Protein AF-A0A522D5P3-F1 (afdb_monomer)

Sequence (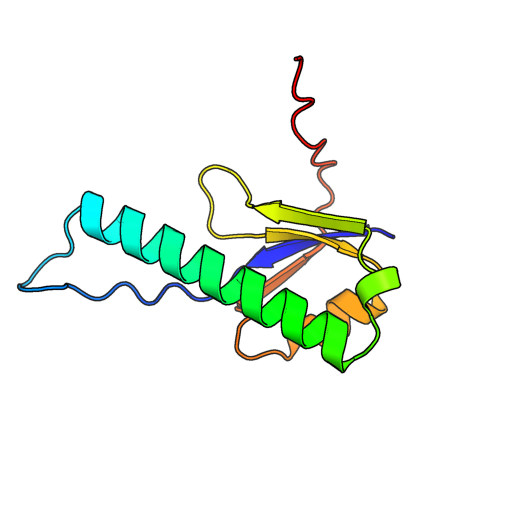100 aa):
MKQFKLTYPVNLKPSSGWCTTPLEIMQQMDDARKLATRELREFLAREGLEGQVKAIVPVPHQIGLMLVCTDEVAEKLKGQSFVSSIEEDKARYLPPKFRL

pLDDT: mean 81.41, std 12.99, range [39.47, 93.25]

Structure (mmCIF, N/CA/C/O backbone):
data_AF-A0A522D5P3-F1
#
_entry.id   AF-A0A522D5P3-F1
#
loop_
_atom_site.group_PDB
_atom_site.id
_atom_site.type_symbol
_atom_site.label_atom_id
_atom_site.label_alt_id
_atom_site.label_comp_id
_atom_site.label_asym_id
_atom_site.label_entity_id
_atom_site.label_seq_id
_atom_site.pdbx_PDB_ins_code
_atom_site.Cartn_x
_atom_site.Cartn_y
_atom_site.Cartn_z
_atom_site.occupancy
_atom_site.B_iso_or_equiv
_atom_site.auth_seq_id
_atom_site.auth_comp_id
_atom_site.auth_asym_id
_atom_site.auth_atom_id
_atom_site.pdbx_PDB_model_num
ATOM 1 N N . MET A 1 1 ? -12.963 7.005 11.769 1.00 79.69 1 MET A N 1
ATOM 2 C CA . MET A 1 1 ? -12.068 6.463 10.725 1.00 79.69 1 MET A CA 1
ATOM 3 C C . MET A 1 1 ? -11.995 7.468 9.602 1.00 79.69 1 MET A C 1
ATOM 5 O O . MET A 1 1 ? -13.038 7.984 9.206 1.00 79.69 1 MET A O 1
ATOM 9 N N . LYS A 1 2 ? -10.782 7.761 9.148 1.00 85.69 2 LYS A N 1
ATOM 10 C CA . LYS A 1 2 ? -10.507 8.716 8.078 1.00 85.69 2 LYS A CA 1
ATOM 11 C C . LYS A 1 2 ? -9.901 7.994 6.885 1.00 85.69 2 LYS A C 1
ATOM 13 O O . LYS A 1 2 ? -9.557 6.815 6.970 1.00 85.69 2 LYS A O 1
ATOM 18 N N . GLN A 1 3 ? -9.831 8.707 5.774 1.00 88.12 3 GLN A N 1
ATOM 19 C CA . GLN A 1 3 ? -9.237 8.217 4.550 1.00 88.12 3 GLN A CA 1
ATOM 20 C C . GLN A 1 3 ? -7.812 8.752 4.428 1.00 88.12 3 GLN A C 1
ATOM 22 O O . GLN A 1 3 ? -7.574 9.947 4.578 1.00 88.12 3 GLN A O 1
ATOM 27 N N . PHE A 1 4 ? -6.872 7.855 4.161 1.00 88.31 4 PHE A N 1
ATOM 28 C CA . PHE A 1 4 ? -5.466 8.171 3.985 1.00 88.31 4 PHE A CA 1
ATOM 29 C C . PHE A 1 4 ? -4.985 7.626 2.651 1.00 88.31 4 PHE A C 1
ATOM 31 O O . PHE A 1 4 ? -5.357 6.524 2.247 1.00 88.31 4 PHE A O 1
ATOM 38 N N . LYS A 1 5 ? -4.131 8.387 1.981 1.00 90.38 5 LYS A N 1
ATOM 39 C CA . LYS A 1 5 ? -3.381 7.935 0.820 1.00 90.38 5 LYS A CA 1
ATOM 40 C C . LYS A 1 5 ? -1.976 7.573 1.274 1.00 90.38 5 LYS A C 1
ATOM 42 O O . LYS A 1 5 ? -1.231 8.436 1.724 1.00 90.38 5 LYS A O 1
ATOM 47 N N . LEU A 1 6 ? -1.629 6.301 1.139 1.00 90.38 6 LEU A N 1
ATOM 48 C CA . LEU A 1 6 ? -0.301 5.763 1.404 1.00 90.38 6 LEU A CA 1
ATOM 49 C C . LEU A 1 6 ? 0.443 5.609 0.081 1.00 90.38 6 LEU A C 1
ATOM 51 O O . LEU A 1 6 ? -0.049 4.931 -0.815 1.00 90.38 6 LEU A O 1
ATOM 55 N N . THR A 1 7 ? 1.625 6.199 -0.055 1.00 91.12 7 THR A N 1
ATOM 56 C CA . THR A 1 7 ? 2.533 5.938 -1.180 1.00 91.12 7 THR A CA 1
ATOM 57 C C . THR A 1 7 ? 3.650 4.989 -0.756 1.00 91.12 7 THR A C 1
ATOM 59 O O . THR A 1 7 ? 4.012 4.917 0.419 1.00 91.12 7 THR A O 1
ATOM 62 N N . TYR A 1 8 ? 4.173 4.226 -1.711 1.00 89.06 8 TYR A N 1
ATOM 63 C CA . TYR A 1 8 ? 5.195 3.205 -1.491 1.00 89.06 8 TYR A CA 1
ATOM 64 C C . TYR A 1 8 ? 6.338 3.385 -2.496 1.00 89.06 8 TYR A C 1
ATOM 66 O O . TYR A 1 8 ? 6.111 3.915 -3.592 1.00 89.06 8 TYR A O 1
ATOM 74 N N . PRO A 1 9 ? 7.562 2.952 -2.153 1.00 85.38 9 PRO A N 1
ATOM 75 C CA . PRO A 1 9 ? 8.707 3.129 -3.029 1.00 85.38 9 PRO A CA 1
ATOM 76 C C . PRO A 1 9 ? 8.580 2.234 -4.265 1.00 85.38 9 PRO A C 1
ATOM 78 O O . PRO A 1 9 ? 8.272 1.046 -4.166 1.00 85.38 9 PRO A O 1
ATOM 81 N N . VAL A 1 10 ? 8.862 2.796 -5.442 1.00 83.88 10 VAL A N 1
ATOM 82 C CA . VAL A 1 10 ? 8.966 2.044 -6.698 1.00 83.88 10 VAL A CA 1
ATOM 83 C C . VAL A 1 10 ? 10.404 2.142 -7.185 1.00 83.88 10 VAL A C 1
ATOM 85 O O . VAL A 1 10 ? 10.848 3.186 -7.657 1.00 83.88 10 VAL A O 1
ATOM 88 N N . ASN A 1 11 ? 11.143 1.043 -7.060 1.00 79.31 11 ASN A N 1
ATOM 89 C CA . ASN A 1 11 ? 12.517 0.955 -7.543 1.00 79.31 11 ASN A CA 1
ATOM 90 C C . ASN A 1 11 ? 12.518 0.544 -9.014 1.00 79.31 11 ASN A C 1
ATOM 92 O O . ASN A 1 11 ? 12.669 -0.637 -9.325 1.00 79.31 11 ASN A O 1
ATOM 96 N N . LEU A 1 12 ? 12.354 1.525 -9.904 1.00 76.44 12 LEU A N 1
ATOM 97 C CA . LEU A 1 12 ? 12.458 1.303 -11.342 1.00 76.44 12 LEU A CA 1
ATOM 98 C C . LEU A 1 12 ? 13.902 0.934 -11.705 1.00 76.44 12 LEU A C 1
ATOM 100 O O . LEU A 1 12 ? 14.804 1.767 -11.620 1.00 76.44 12 LEU A O 1
ATOM 104 N N . LYS A 1 13 ? 14.125 -0.318 -12.102 1.00 75.12 13 LYS A N 1
ATOM 105 C CA . LYS A 1 13 ? 15.422 -0.823 -12.563 1.00 75.12 13 LYS A CA 1
ATOM 106 C C . LYS A 1 13 ? 15.300 -1.319 -14.003 1.00 75.12 13 LYS A C 1
ATOM 108 O O . LYS A 1 13 ? 14.359 -2.046 -14.304 1.00 75.12 13 LYS A O 1
ATOM 113 N N . PRO A 1 14 ? 16.230 -0.981 -14.903 1.00 68.69 14 PRO A N 1
ATOM 114 C CA . PRO A 1 14 ? 16.228 -1.568 -16.236 1.00 68.69 14 PRO A CA 1
ATOM 115 C C . PRO A 1 14 ? 16.546 -3.069 -16.149 1.00 68.69 14 PRO A C 1
ATOM 117 O O . PRO A 1 14 ? 17.492 -3.466 -15.469 1.00 68.69 14 PRO A O 1
ATOM 120 N N . SER A 1 15 ? 15.762 -3.903 -16.835 1.00 63.06 15 SER A N 1
ATOM 121 C CA . SER A 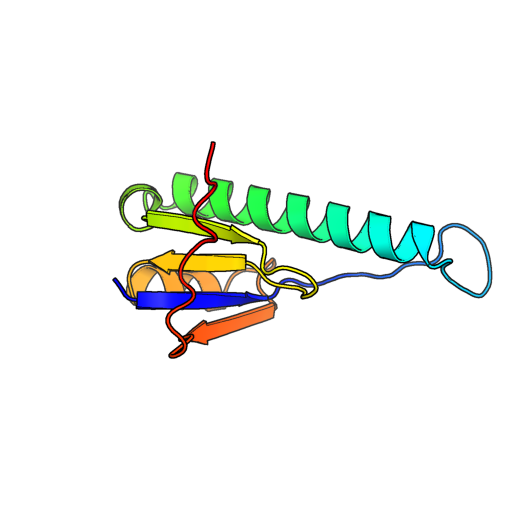1 15 ? 15.950 -5.364 -16.879 1.00 63.06 15 SER A CA 1
ATOM 122 C C . SER A 1 15 ? 17.174 -5.756 -17.709 1.00 63.06 15 SER A C 1
ATOM 124 O O . SER A 1 15 ? 17.873 -6.709 -17.374 1.00 63.06 15 SER A O 1
ATOM 126 N N . SER A 1 16 ? 17.451 -5.006 -18.781 1.00 61.62 16 SER A N 1
ATOM 127 C CA . SER A 1 16 ? 18.643 -5.150 -19.622 1.00 61.62 16 SER A CA 1
ATOM 128 C C . SER A 1 16 ? 18.809 -3.922 -20.533 1.00 61.62 16 SER A C 1
ATOM 130 O O . SER A 1 16 ? 18.022 -3.742 -21.459 1.00 61.62 16 SER A O 1
ATOM 132 N N . GLY A 1 17 ? 19.826 -3.082 -20.299 1.00 60.47 17 GLY A N 1
ATOM 133 C CA . GLY A 1 17 ? 20.158 -1.921 -21.150 1.00 60.47 17 GLY A CA 1
ATOM 134 C C . GLY A 1 17 ? 19.953 -0.539 -20.506 1.00 60.47 17 GLY A C 1
ATOM 135 O O . GLY A 1 17 ? 19.662 -0.428 -19.320 1.00 60.47 17 GLY A O 1
ATOM 136 N N . TRP A 1 18 ? 20.159 0.522 -21.302 1.00 61.94 18 TRP A N 1
ATOM 137 C CA . TRP A 1 18 ? 20.185 1.938 -20.873 1.00 61.94 18 TRP A CA 1
ATOM 138 C C . TRP A 1 18 ? 18.809 2.522 -20.489 1.00 61.94 18 TRP A C 1
ATOM 140 O O . TRP A 1 18 ? 18.767 3.550 -19.817 1.00 61.94 18 TRP A O 1
ATOM 150 N N . CYS A 1 19 ? 17.695 1.889 -20.885 1.00 59.00 19 CYS A N 1
ATOM 151 C CA . CYS A 1 19 ? 16.341 2.417 -20.677 1.00 59.00 19 CYS A CA 1
ATOM 152 C C . CYS A 1 19 ? 15.346 1.300 -20.319 1.00 59.00 19 CYS A C 1
ATOM 154 O O . CYS A 1 19 ? 15.321 0.268 -20.984 1.00 59.00 19 CYS A O 1
ATOM 156 N N . THR A 1 20 ? 14.488 1.533 -19.322 1.00 67.75 20 THR A N 1
ATOM 157 C CA . THR A 1 20 ? 13.342 0.673 -18.980 1.00 67.75 20 THR A CA 1
ATOM 158 C C .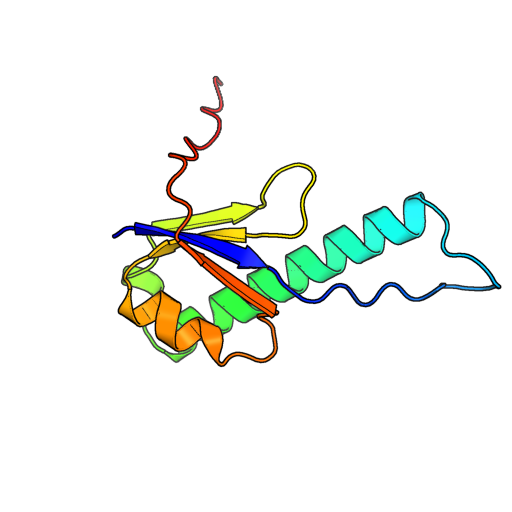 THR A 1 20 ? 12.216 0.906 -19.989 1.00 67.75 20 THR A C 1
ATOM 160 O O . THR A 1 20 ? 11.785 2.044 -20.189 1.00 67.75 20 THR A O 1
ATOM 163 N N . THR A 1 21 ? 11.729 -0.142 -20.647 1.00 80.56 21 THR A N 1
ATOM 164 C CA . THR A 1 21 ? 10.597 -0.027 -21.576 1.00 80.56 21 THR A CA 1
ATOM 165 C C . THR A 1 21 ? 9.298 0.291 -20.822 1.00 80.56 21 THR A C 1
ATOM 167 O O . THR A 1 21 ? 9.164 -0.051 -19.645 1.00 80.56 21 THR A O 1
ATOM 170 N N . PRO A 1 22 ? 8.287 0.897 -21.475 1.00 82.56 22 PRO A N 1
ATOM 171 C CA . PRO A 1 22 ? 7.000 1.168 -20.832 1.00 82.56 22 PRO A CA 1
ATOM 172 C C . PRO A 1 22 ? 6.333 -0.077 -20.228 1.00 82.56 22 PRO A C 1
ATOM 174 O O . PRO A 1 22 ? 5.768 0.003 -19.142 1.00 82.56 22 PRO A O 1
ATOM 177 N N . LEU A 1 23 ? 6.442 -1.235 -20.892 1.00 82.94 23 LEU A N 1
ATOM 178 C CA . LEU A 1 23 ? 5.930 -2.516 -20.388 1.00 82.94 23 LEU A CA 1
ATOM 179 C C . LEU A 1 23 ? 6.633 -2.945 -19.093 1.00 82.94 23 LEU A C 1
ATOM 181 O O . LEU A 1 23 ? 5.970 -3.322 -18.130 1.00 82.94 23 LEU A O 1
ATOM 185 N N . GLU A 1 24 ? 7.958 -2.829 -19.039 1.00 83.38 24 GLU A N 1
ATOM 186 C CA . GLU A 1 24 ? 8.739 -3.149 -17.839 1.00 83.38 24 GLU A CA 1
ATOM 187 C C . GLU A 1 24 ? 8.442 -2.178 -16.692 1.00 83.38 24 GLU A C 1
ATOM 189 O O . GLU A 1 24 ? 8.323 -2.605 -15.546 1.00 83.38 24 GLU A O 1
ATOM 194 N N . ILE A 1 25 ? 8.247 -0.887 -16.989 1.00 83.81 25 ILE A N 1
ATOM 195 C CA . ILE A 1 25 ? 7.817 0.108 -15.997 1.00 83.81 25 ILE A CA 1
ATOM 196 C C . ILE A 1 25 ? 6.447 -0.276 -15.429 1.00 83.81 25 ILE A C 1
ATOM 198 O O . ILE A 1 25 ? 6.273 -0.288 -14.212 1.00 83.81 25 ILE A O 1
ATOM 202 N N . MET A 1 26 ? 5.481 -0.622 -16.286 1.00 83.69 26 MET A N 1
ATOM 203 C CA . MET A 1 26 ? 4.147 -1.052 -15.852 1.00 83.69 26 MET A CA 1
ATOM 204 C C . MET A 1 26 ? 4.206 -2.309 -14.979 1.00 83.69 26 MET A C 1
ATOM 206 O O . MET A 1 26 ? 3.480 -2.397 -13.989 1.00 83.69 26 MET A O 1
ATOM 210 N N . GLN A 1 27 ? 5.081 -3.258 -15.311 1.00 85.56 27 GLN A N 1
ATOM 211 C CA . GLN A 1 27 ? 5.243 -4.480 -14.532 1.00 85.56 27 GLN A CA 1
ATOM 212 C C . GLN A 1 27 ? 5.883 -4.209 -13.165 1.00 85.56 27 GLN A C 1
ATOM 214 O O . GLN A 1 27 ? 5.350 -4.636 -12.146 1.00 85.56 27 GLN A O 1
ATOM 219 N N . GLN A 1 28 ? 6.946 -3.408 -13.112 1.00 86.19 28 GLN A N 1
ATOM 220 C CA . GLN A 1 28 ? 7.607 -3.046 -11.852 1.00 86.19 28 GLN A CA 1
ATOM 221 C C . GLN A 1 28 ? 6.714 -2.195 -10.941 1.00 86.19 28 GLN A C 1
ATOM 223 O O . GLN A 1 28 ? 6.742 -2.346 -9.720 1.00 86.19 28 GLN A O 1
ATOM 228 N N . MET A 1 29 ? 5.881 -1.333 -11.526 1.00 86.31 29 MET A N 1
ATOM 229 C CA . MET A 1 29 ? 4.821 -0.609 -10.821 1.00 86.31 29 MET A CA 1
ATOM 230 C C . MET A 1 29 ? 3.807 -1.565 -10.173 1.00 86.31 29 MET A C 1
ATOM 232 O O . MET A 1 29 ? 3.409 -1.358 -9.023 1.00 86.31 29 MET A O 1
ATOM 236 N N . ASP A 1 30 ? 3.378 -2.603 -10.899 1.00 86.69 30 ASP A N 1
ATOM 237 C CA . ASP A 1 30 ? 2.444 -3.612 -10.392 1.00 86.69 30 ASP A CA 1
ATOM 238 C C . ASP A 1 30 ? 3.073 -4.487 -9.296 1.00 86.69 30 ASP A C 1
ATOM 240 O O . ASP A 1 30 ? 2.439 -4.752 -8.271 1.00 86.69 30 ASP A O 1
ATOM 244 N N . ASP A 1 31 ? 4.335 -4.874 -9.466 1.00 88.69 31 ASP A N 1
ATOM 245 C CA . ASP A 1 31 ? 5.082 -5.662 -8.487 1.00 88.69 31 ASP A CA 1
ATOM 246 C C . ASP A 1 31 ? 5.303 -4.879 -7.188 1.00 88.69 31 ASP A C 1
ATOM 248 O O . ASP A 1 31 ? 5.023 -5.392 -6.101 1.00 88.69 31 ASP A O 1
ATOM 252 N N . ALA A 1 32 ? 5.704 -3.607 -7.282 1.00 89.00 32 ALA A N 1
ATOM 253 C CA . ALA A 1 32 ? 5.845 -2.725 -6.124 1.00 89.00 32 ALA A CA 1
ATOM 254 C C . ALA A 1 32 ? 4.513 -2.553 -5.375 1.00 89.00 32 ALA A C 1
ATOM 256 O O . ALA A 1 32 ? 4.470 -2.618 -4.147 1.00 89.00 32 ALA A O 1
ATOM 257 N N . ARG A 1 33 ? 3.400 -2.418 -6.109 1.00 89.88 33 ARG A N 1
ATOM 258 C CA . ARG A 1 33 ? 2.053 -2.348 -5.525 1.00 89.88 33 ARG A CA 1
ATOM 259 C C . ARG A 1 33 ? 1.697 -3.610 -4.745 1.00 89.88 33 ARG A C 1
ATOM 261 O O . ARG A 1 33 ? 1.175 -3.522 -3.631 1.00 89.88 33 ARG A O 1
ATOM 268 N N . LYS A 1 34 ? 1.930 -4.784 -5.339 1.00 89.88 34 LYS A N 1
ATOM 269 C CA . LYS A 1 34 ? 1.649 -6.084 -4.713 1.00 89.88 34 LYS A CA 1
ATOM 270 C C . LYS A 1 34 ? 2.494 -6.279 -3.460 1.00 89.88 34 LYS A C 1
ATOM 272 O O . LYS A 1 34 ? 1.951 -6.685 -2.435 1.00 89.88 34 LYS A O 1
ATOM 277 N N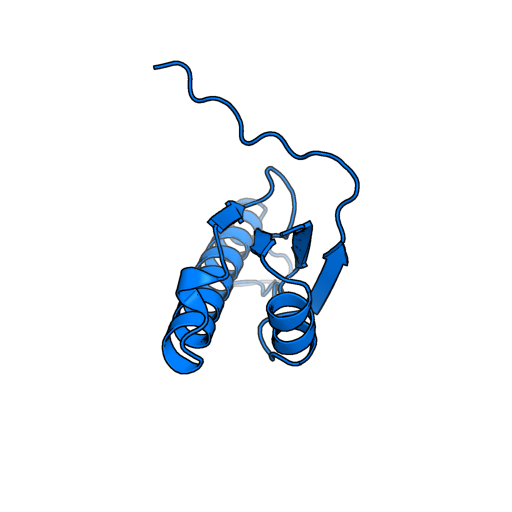 . LEU A 1 35 ? 3.781 -5.940 -3.535 1.00 91.25 35 LEU A N 1
ATOM 278 C CA . LEU A 1 35 ? 4.707 -6.003 -2.410 1.00 91.25 35 LEU A CA 1
ATOM 279 C C . LEU A 1 35 ? 4.237 -5.114 -1.254 1.00 91.25 35 LEU A C 1
ATOM 281 O O . LEU A 1 35 ? 4.013 -5.624 -0.160 1.00 91.25 35 LEU A O 1
ATOM 285 N N . ALA A 1 36 ? 3.974 -3.832 -1.520 1.00 90.19 36 ALA A N 1
ATOM 286 C CA . ALA A 1 36 ? 3.505 -2.892 -0.504 1.00 90.19 36 ALA A CA 1
ATOM 287 C C . ALA A 1 36 ? 2.166 -3.324 0.116 1.00 90.19 36 ALA A C 1
ATOM 289 O O . ALA A 1 36 ? 1.970 -3.226 1.324 1.00 90.19 36 ALA A O 1
ATOM 290 N N . THR A 1 37 ? 1.241 -3.852 -0.694 1.00 90.88 37 THR A N 1
ATOM 291 C CA . THR A 1 37 ? -0.048 -4.362 -0.194 1.00 90.88 37 THR A CA 1
ATOM 292 C C . THR A 1 37 ? 0.141 -5.580 0.710 1.00 90.88 37 THR A C 1
ATOM 294 O O . THR A 1 37 ? -0.562 -5.712 1.714 1.00 90.88 37 THR A O 1
ATOM 297 N N . ARG A 1 38 ? 1.071 -6.479 0.366 1.00 92.94 38 ARG A N 1
ATOM 298 C CA . ARG A 1 38 ? 1.396 -7.655 1.180 1.00 92.94 38 ARG A CA 1
ATOM 299 C C . ARG A 1 38 ? 2.017 -7.242 2.512 1.00 92.94 38 ARG A C 1
ATOM 301 O O . ARG A 1 38 ? 1.496 -7.635 3.548 1.00 92.94 38 ARG A O 1
ATOM 308 N N . GLU A 1 39 ? 3.059 -6.415 2.483 1.00 92.25 39 GLU A N 1
ATOM 309 C CA . GLU A 1 39 ? 3.759 -5.954 3.691 1.00 92.25 39 GLU A CA 1
ATOM 310 C C . GLU A 1 39 ? 2.838 -5.154 4.614 1.00 92.25 39 GLU A C 1
ATOM 312 O O . GLU A 1 39 ? 2.861 -5.340 5.828 1.00 92.25 39 GLU A O 1
ATOM 317 N N . LEU A 1 40 ? 1.943 -4.341 4.045 1.00 91.31 40 LEU A N 1
ATOM 318 C CA . LEU A 1 40 ? 0.902 -3.663 4.807 1.00 91.31 40 LEU A CA 1
ATOM 319 C C . LEU A 1 40 ? -0.014 -4.655 5.537 1.00 91.31 40 LEU A C 1
ATOM 321 O O . LEU A 1 40 ? -0.297 -4.466 6.716 1.00 91.31 40 LEU A O 1
ATOM 325 N N . ARG A 1 41 ? -0.492 -5.707 4.863 1.00 90.75 41 ARG A N 1
ATOM 326 C CA . ARG A 1 41 ? -1.357 -6.715 5.498 1.00 90.75 41 ARG A CA 1
ATOM 327 C C . ARG A 1 41 ? -0.621 -7.490 6.584 1.00 90.75 41 ARG A C 1
ATOM 329 O O . ARG A 1 41 ? -1.167 -7.663 7.666 1.00 90.75 41 ARG A O 1
ATOM 336 N N . GLU A 1 42 ? 0.612 -7.905 6.317 1.00 93.25 42 GLU A N 1
ATOM 337 C CA . GLU A 1 42 ? 1.459 -8.593 7.297 1.00 93.25 42 GLU A CA 1
ATOM 338 C C . GLU A 1 42 ? 1.720 -7.714 8.526 1.00 93.25 42 GLU A C 1
ATOM 340 O O . GLU A 1 42 ? 1.619 -8.188 9.657 1.00 93.25 42 GLU A O 1
ATOM 345 N N . PHE A 1 43 ? 1.983 -6.421 8.322 1.00 92.19 43 PHE A N 1
ATOM 346 C CA . PHE A 1 43 ? 2.130 -5.448 9.399 1.00 92.19 43 PHE A CA 1
ATOM 347 C C . PHE A 1 43 ? 0.857 -5.334 10.244 1.00 92.19 43 PHE A C 1
ATOM 349 O O . PHE A 1 43 ? 0.921 -5.420 11.470 1.00 92.19 43 PHE A O 1
ATOM 356 N N . LEU A 1 44 ? -0.301 -5.169 9.598 1.00 91.12 44 LEU A N 1
ATOM 357 C CA . LEU A 1 44 ? -1.584 -5.044 10.289 1.00 91.12 44 LEU A CA 1
ATOM 358 C C . LEU A 1 44 ? -1.926 -6.305 11.087 1.00 91.12 44 LEU A C 1
ATOM 360 O O . LEU A 1 44 ? -2.384 -6.184 12.220 1.00 91.12 44 LEU A O 1
ATOM 364 N N . ALA A 1 45 ? -1.666 -7.490 10.531 1.00 90.56 45 ALA A N 1
ATOM 365 C CA . ALA A 1 45 ? -1.857 -8.761 11.222 1.00 90.56 45 ALA A CA 1
ATOM 366 C C . ALA A 1 45 ? -0.920 -8.895 12.431 1.00 90.56 45 ALA A C 1
ATOM 368 O O . ALA A 1 45 ? -1.366 -9.221 13.529 1.00 90.56 45 ALA A O 1
ATOM 369 N N . ARG A 1 46 ? 0.371 -8.575 12.261 1.00 92.44 46 ARG A N 1
ATOM 370 C CA . ARG A 1 46 ? 1.379 -8.648 13.331 1.00 92.44 46 ARG A CA 1
ATOM 371 C C . ARG A 1 46 ? 1.062 -7.724 14.506 1.00 92.44 46 ARG A C 1
ATOM 373 O O . ARG A 1 46 ? 1.274 -8.105 15.651 1.00 92.44 46 ARG A O 1
ATOM 380 N N . GLU A 1 47 ? 0.558 -6.527 14.225 1.00 89.31 47 GLU A N 1
ATOM 381 C CA . GLU A 1 47 ? 0.190 -5.537 15.243 1.00 89.31 47 GLU A CA 1
ATOM 382 C C . GLU A 1 47 ? -1.239 -5.721 15.787 1.00 89.31 47 GLU A C 1
ATOM 384 O O . GLU A 1 47 ? -1.658 -4.970 16.667 1.00 89.31 47 GLU A O 1
ATOM 389 N N . GLY A 1 48 ? -2.018 -6.672 15.256 1.00 89.38 48 GLY A N 1
ATOM 390 C CA . GLY A 1 48 ? -3.425 -6.863 15.629 1.00 89.38 48 GLY A CA 1
ATOM 391 C C . GLY A 1 48 ? -4.341 -5.696 15.226 1.00 89.38 48 GLY A C 1
ATOM 392 O O . GLY A 1 48 ? -5.363 -5.450 15.864 1.00 89.38 48 GLY A O 1
ATOM 393 N N . LEU A 1 49 ? -3.981 -4.952 14.177 1.00 88.75 49 LEU A N 1
ATOM 394 C CA . LEU A 1 49 ? -4.670 -3.739 13.713 1.00 88.75 49 LEU A CA 1
ATOM 395 C C . LEU A 1 49 ? -5.654 -3.994 12.565 1.00 88.75 49 LEU A C 1
ATOM 397 O O . LEU A 1 49 ? -6.266 -3.051 12.065 1.00 88.75 49 LEU A O 1
ATOM 401 N N . GLU A 1 50 ? -5.835 -5.244 12.138 1.00 85.00 50 GLU A N 1
ATOM 402 C CA . GLU A 1 50 ? -6.705 -5.599 11.006 1.00 85.00 50 GLU A CA 1
ATOM 403 C C . GLU A 1 50 ? -8.139 -5.078 11.183 1.00 85.00 50 GLU A C 1
ATOM 405 O O . GLU A 1 50 ? -8.710 -4.507 10.257 1.00 85.00 50 GLU A O 1
ATOM 410 N N . GLY A 1 51 ? -8.694 -5.165 12.398 1.00 83.81 51 GLY A N 1
ATOM 411 C CA . GLY A 1 51 ? -10.032 -4.645 12.712 1.00 83.81 51 GLY A CA 1
ATOM 412 C C . GLY A 1 51 ? -10.152 -3.115 12.661 1.00 83.81 51 GLY A C 1
ATOM 413 O O . GLY A 1 51 ? -11.260 -2.579 12.643 1.00 83.81 51 GLY A O 1
ATOM 414 N N . GLN A 1 52 ? -9.026 -2.398 12.619 1.00 85.00 52 GLN A N 1
ATOM 415 C CA . GLN A 1 52 ? -8.977 -0.938 12.533 1.00 85.00 52 GLN A CA 1
ATOM 416 C C . GLN A 1 52 ? -8.841 -0.425 11.093 1.00 85.00 52 GLN A C 1
ATOM 418 O O . GLN A 1 52 ? -8.871 0.789 10.872 1.00 85.00 52 GLN A O 1
ATOM 423 N N . VAL A 1 53 ? -8.720 -1.324 10.110 1.00 86.50 53 VAL A N 1
ATOM 424 C CA . VAL A 1 53 ? -8.626 -0.990 8.686 1.00 86.50 53 VAL A CA 1
ATOM 425 C C . VAL A 1 53 ? -9.854 -1.516 7.956 1.00 86.50 53 VAL A C 1
ATOM 427 O O . VAL A 1 53 ? -10.074 -2.714 7.832 1.00 86.50 53 VAL A O 1
ATOM 430 N N . LYS A 1 54 ? -10.668 -0.600 7.432 1.00 85.81 54 LYS A N 1
ATOM 431 C CA . LYS A 1 54 ? -11.923 -0.935 6.749 1.00 85.81 54 LYS A CA 1
ATOM 432 C C . LYS A 1 54 ? -11.727 -1.265 5.270 1.00 85.81 54 LYS A C 1
ATOM 434 O O . LYS A 1 54 ? -12.500 -2.033 4.704 1.00 85.81 54 LYS A O 1
ATOM 439 N N . ALA A 1 55 ? -10.748 -0.639 4.622 1.00 85.19 55 ALA A N 1
ATOM 440 C CA . ALA A 1 55 ? -10.497 -0.820 3.198 1.00 85.19 55 ALA A CA 1
ATOM 441 C C . ALA A 1 55 ? -9.036 -0.531 2.848 1.00 85.19 55 ALA A C 1
ATOM 443 O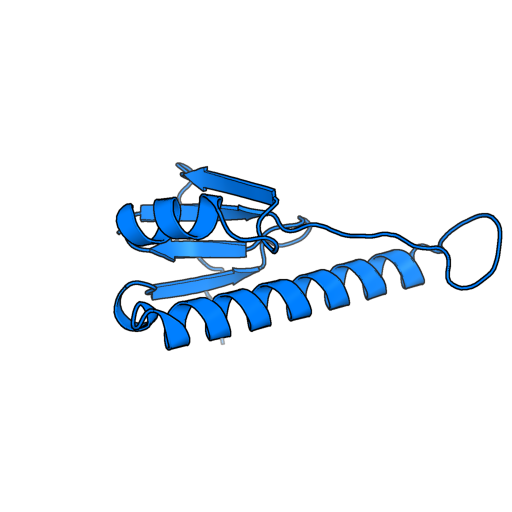 O . ALA A 1 55 ? -8.439 0.390 3.404 1.00 85.19 55 ALA A O 1
ATOM 444 N N . ILE A 1 56 ? -8.517 -1.302 1.891 1.00 88.69 56 ILE A N 1
ATOM 445 C CA . ILE A 1 56 ? -7.219 -1.113 1.238 1.00 88.69 56 ILE A CA 1
ATOM 446 C C . ILE A 1 56 ? -7.480 -1.205 -0.265 1.00 88.69 56 ILE A C 1
ATOM 448 O O . ILE A 1 56 ? -7.819 -2.279 -0.762 1.00 88.69 56 ILE A O 1
ATOM 452 N N . VAL A 1 57 ? -7.387 -0.085 -0.981 1.00 88.25 57 VAL A N 1
ATOM 453 C CA . VAL A 1 57 ? -7.736 -0.005 -2.408 1.00 88.25 57 VAL A CA 1
ATOM 454 C C . VAL A 1 57 ? -6.611 0.689 -3.170 1.00 88.25 57 VAL A 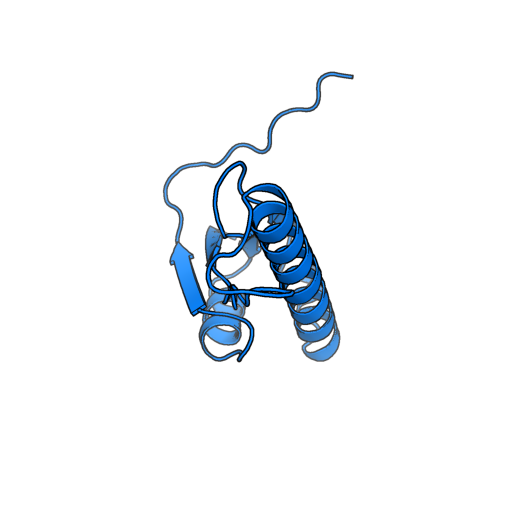C 1
ATOM 456 O O . VAL A 1 57 ? 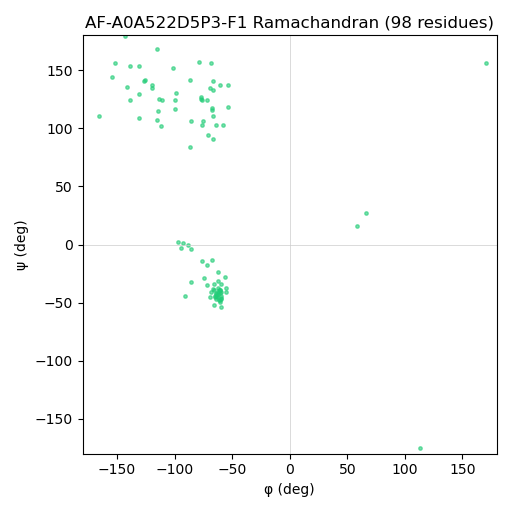-6.200 1.769 -2.762 1.00 88.25 57 VAL A O 1
ATOM 459 N N . PRO A 1 58 ? -6.099 0.131 -4.275 1.00 86.06 58 PRO A N 1
ATOM 460 C CA . PRO A 1 58 ? -5.105 0.828 -5.081 1.00 86.06 58 PRO A CA 1
ATOM 461 C C . PRO A 1 58 ? -5.700 2.069 -5.756 1.00 86.06 58 PRO A C 1
ATOM 463 O O . PRO A 1 58 ? -6.828 2.032 -6.249 1.00 86.06 58 PRO A O 1
ATOM 466 N N . VAL A 1 59 ? -4.933 3.159 -5.808 1.00 83.56 59 VAL A N 1
ATOM 467 C CA . VAL A 1 59 ? -5.332 4.375 -6.527 1.00 83.56 59 VAL A CA 1
ATOM 468 C C . VAL A 1 59 ? -5.128 4.148 -8.032 1.00 83.56 59 VAL A C 1
ATOM 470 O O . VAL A 1 59 ? -4.019 3.813 -8.451 1.00 83.56 59 VAL A O 1
ATOM 473 N N . PRO A 1 60 ? -6.153 4.332 -8.880 1.00 76.44 60 PRO A N 1
ATOM 474 C CA . PRO A 1 60 ? -6.000 4.212 -10.325 1.00 76.44 60 PRO A CA 1
ATOM 475 C C . PRO A 1 60 ? -4.984 5.222 -10.861 1.00 76.44 60 PRO A C 1
ATOM 477 O O . PRO A 1 60 ? -5.009 6.391 -10.482 1.00 76.44 60 PRO A O 1
ATOM 480 N N . HIS A 1 61 ? -4.121 4.776 -11.776 1.00 73.81 61 HIS A N 1
ATOM 481 C CA . HIS A 1 61 ? -3.133 5.612 -12.477 1.00 73.81 61 HIS A CA 1
ATOM 482 C C . HIS A 1 61 ? -2.127 6.349 -11.575 1.00 73.81 61 HIS A C 1
ATOM 484 O O . HIS A 1 61 ? -1.468 7.279 -12.033 1.00 73.81 61 HIS A O 1
ATOM 490 N N . GLN A 1 62 ? -1.992 5.957 -10.306 1.00 78.50 62 GLN A N 1
ATOM 491 C CA . GLN A 1 62 ? -1.069 6.587 -9.366 1.00 78.50 62 GLN A CA 1
ATOM 492 C C . GLN A 1 62 ? -0.368 5.541 -8.503 1.00 78.50 62 GLN A C 1
ATOM 494 O O . GLN A 1 62 ? -0.899 4.465 -8.235 1.00 78.50 62 GLN A O 1
ATOM 499 N N . ILE A 1 63 ? 0.826 5.889 -8.030 1.00 82.25 63 ILE A N 1
ATOM 500 C CA . ILE A 1 63 ? 1.516 5.132 -6.987 1.00 82.25 63 ILE A CA 1
ATOM 501 C C . ILE A 1 63 ? 0.831 5.474 -5.664 1.00 82.25 63 ILE A C 1
ATOM 503 O O . ILE A 1 63 ? 1.017 6.563 -5.118 1.00 82.25 63 ILE A O 1
ATOM 507 N N . GLY A 1 64 ? -0.005 4.564 -5.174 1.00 87.38 64 GLY A N 1
ATOM 508 C CA . GLY A 1 64 ? -0.606 4.705 -3.858 1.00 87.38 64 GLY A CA 1
ATOM 509 C C . GLY A 1 64 ? -1.701 3.693 -3.544 1.00 87.38 64 GLY A C 1
ATOM 510 O O . GLY A 1 64 ? -2.357 3.142 -4.429 1.00 87.38 64 GLY A O 1
ATOM 511 N N . LEU A 1 65 ? -1.900 3.471 -2.251 1.00 88.88 65 LEU A N 1
ATOM 512 C CA . LEU A 1 65 ? -2.989 2.710 -1.663 1.00 88.88 65 LEU A CA 1
ATOM 513 C C . LEU A 1 65 ? -3.861 3.672 -0.854 1.00 88.88 65 LEU A C 1
ATOM 515 O O . LEU A 1 65 ? -3.381 4.368 0.037 1.00 88.88 65 LEU A O 1
ATOM 519 N N . MET A 1 66 ? -5.154 3.691 -1.149 1.00 89.75 66 MET A N 1
ATOM 520 C CA . MET A 1 66 ? -6.161 4.297 -0.291 1.00 89.75 66 MET A CA 1
ATOM 521 C C . MET A 1 66 ? -6.456 3.370 0.875 1.00 89.75 66 MET A C 1
ATOM 523 O O . MET A 1 66 ? -6.815 2.205 0.688 1.00 89.75 66 MET A O 1
ATOM 527 N N . LEU A 1 67 ? -6.361 3.925 2.073 1.00 90.12 67 LEU A N 1
ATOM 528 C CA . LEU A 1 67 ? -6.633 3.262 3.332 1.00 90.12 67 LEU A CA 1
ATOM 529 C C . LEU A 1 67 ? -7.767 3.980 4.041 1.00 90.12 67 LEU A C 1
ATOM 531 O O . LEU A 1 67 ? -7.802 5.207 4.091 1.00 90.12 67 LEU A O 1
ATOM 535 N N . VAL A 1 68 ? -8.691 3.218 4.614 1.00 89.06 68 VAL A N 1
ATOM 536 C CA . VAL A 1 68 ? -9.672 3.760 5.559 1.00 89.06 68 VAL A CA 1
ATOM 537 C C . VAL A 1 68 ? -9.361 3.179 6.926 1.00 89.06 68 VAL A C 1
ATOM 539 O O . VAL A 1 68 ? -9.673 2.016 7.178 1.00 89.06 68 VAL A O 1
ATOM 542 N N . CYS A 1 69 ? -8.724 3.969 7.788 1.00 89.00 69 CYS A N 1
ATOM 543 C CA . CYS A 1 69 ? -8.232 3.520 9.090 1.00 89.00 69 CYS A CA 1
ATOM 544 C C . CYS A 1 69 ? -8.375 4.598 10.182 1.00 89.00 69 CYS A C 1
ATOM 546 O O . CYS A 1 69 ? -8.952 5.673 9.967 1.00 89.00 69 CYS A O 1
ATOM 548 N N . THR A 1 70 ? -7.956 4.271 11.402 1.00 89.50 70 THR A N 1
ATOM 549 C CA . THR A 1 70 ? -7.836 5.217 12.522 1.00 89.50 70 THR A CA 1
ATOM 550 C C . THR A 1 70 ? -6.558 6.052 12.387 1.00 89.50 70 THR A C 1
ATOM 552 O O . THR A 1 70 ? -5.607 5.633 11.728 1.00 89.50 70 THR A O 1
ATOM 555 N N . ASP A 1 71 ? -6.522 7.229 13.021 1.00 88.69 71 ASP A N 1
ATOM 556 C CA . ASP A 1 71 ? -5.314 8.069 13.046 1.00 88.69 71 ASP A CA 1
ATOM 557 C C . ASP A 1 71 ? -4.126 7.322 13.694 1.00 88.69 71 ASP A C 1
ATOM 559 O O . ASP A 1 71 ? -2.995 7.447 13.239 1.00 88.69 71 ASP A O 1
ATOM 563 N N . GLU A 1 72 ? -4.387 6.463 14.688 1.00 88.50 72 GLU A N 1
ATOM 564 C CA . GLU A 1 72 ? -3.370 5.621 15.337 1.00 88.50 72 GLU A CA 1
ATOM 565 C C . GLU A 1 72 ? -2.677 4.669 14.348 1.00 88.50 72 GLU A C 1
ATOM 567 O O . GLU A 1 72 ? -1.449 4.575 14.321 1.00 88.50 72 GLU A O 1
ATOM 572 N N . VAL A 1 73 ? -3.450 3.994 13.490 1.00 89.19 73 VAL A N 1
ATOM 573 C CA . VAL A 1 73 ? -2.893 3.126 12.443 1.00 89.19 73 VAL A CA 1
ATOM 574 C C . VAL A 1 73 ? -2.079 3.948 11.447 1.00 89.19 73 VAL A C 1
ATOM 576 O O . VAL A 1 73 ? -0.998 3.520 11.047 1.00 89.19 73 VAL A O 1
ATOM 579 N N . ALA A 1 74 ? -2.566 5.128 11.056 1.00 88.38 74 ALA A N 1
ATOM 580 C CA . ALA A 1 74 ? -1.857 5.997 10.122 1.00 88.38 74 ALA A CA 1
ATOM 581 C C . ALA A 1 74 ? -0.496 6.457 10.675 1.00 88.38 74 ALA A C 1
ATOM 583 O O . ALA A 1 74 ? 0.501 6.406 9.955 1.00 88.38 74 ALA A O 1
ATOM 584 N N . GLU A 1 75 ? -0.425 6.832 11.955 1.00 89.75 75 GLU A N 1
ATOM 585 C CA . GLU A 1 75 ? 0.837 7.186 12.618 1.00 89.75 75 GLU A CA 1
ATOM 586 C C . GLU A 1 75 ? 1.803 5.998 12.695 1.00 89.75 75 GLU A C 1
ATOM 588 O O . GLU A 1 75 ? 2.981 6.136 12.369 1.00 89.75 75 GLU A O 1
ATOM 593 N N . LYS A 1 76 ? 1.312 4.797 13.027 1.00 89.38 76 LYS A N 1
ATOM 594 C CA . LYS A 1 76 ? 2.143 3.581 13.041 1.00 89.38 76 LYS A CA 1
ATOM 595 C C . LYS A 1 76 ? 2.709 3.219 11.660 1.00 89.38 76 LYS A C 1
ATOM 597 O O . LYS A 1 76 ? 3.809 2.666 11.567 1.00 89.38 76 LYS A O 1
ATOM 602 N N . LEU A 1 77 ? 1.975 3.536 10.592 1.00 88.31 77 LEU A N 1
ATOM 603 C CA . LEU A 1 77 ? 2.397 3.288 9.213 1.00 88.31 77 LEU A CA 1
ATOM 604 C C . LEU A 1 77 ? 3.474 4.265 8.724 1.00 88.31 77 LEU A C 1
ATOM 606 O O . LEU A 1 77 ? 4.306 3.858 7.918 1.00 88.31 77 LEU A O 1
ATOM 610 N N . LYS A 1 78 ? 3.524 5.508 9.231 1.00 86.50 78 LYS A N 1
ATOM 611 C CA . LYS A 1 78 ? 4.541 6.513 8.843 1.00 86.50 78 LYS A CA 1
ATOM 612 C C . LYS A 1 78 ? 5.983 6.044 9.046 1.00 86.50 78 LYS A C 1
ATOM 614 O O . LYS A 1 78 ? 6.871 6.512 8.346 1.00 86.50 78 LYS A O 1
ATOM 619 N N . GLY A 1 79 ? 6.214 5.150 10.006 1.00 83.50 79 GLY A N 1
ATOM 620 C CA . GLY A 1 79 ? 7.544 4.642 10.347 1.00 83.50 79 GLY A CA 1
ATOM 621 C C . GLY A 1 79 ? 7.953 3.349 9.637 1.00 83.50 79 GLY A C 1
ATOM 622 O O . GLY A 1 79 ? 9.023 2.825 9.933 1.00 83.50 79 GLY A O 1
ATOM 623 N N . GLN A 1 80 ? 7.117 2.791 8.756 1.00 89.56 80 GLN A N 1
ATOM 624 C CA . GLN A 1 80 ? 7.410 1.504 8.123 1.00 89.56 80 GLN A CA 1
ATOM 625 C C . GLN A 1 80 ? 8.256 1.666 6.858 1.00 89.56 80 GLN A C 1
ATOM 627 O O . GLN A 1 80 ? 8.022 2.554 6.046 1.00 89.56 80 GLN A O 1
ATOM 632 N N . SER A 1 81 ? 9.200 0.747 6.642 1.00 86.50 81 SER A N 1
ATOM 633 C CA . SER A 1 81 ? 10.137 0.788 5.506 1.00 86.50 81 SER A CA 1
ATOM 634 C C . SER A 1 81 ? 9.468 0.702 4.131 1.00 86.50 81 SER A C 1
ATOM 636 O O . SER A 1 81 ? 10.045 1.129 3.135 1.00 86.50 81 SER A O 1
ATOM 638 N N . PHE A 1 82 ? 8.262 0.139 4.067 1.00 86.38 82 PHE A N 1
ATOM 639 C CA . PHE A 1 82 ? 7.482 -0.018 2.839 1.00 86.38 82 PHE A CA 1
ATOM 640 C C . PHE A 1 82 ? 6.584 1.185 2.523 1.00 86.38 82 PHE A C 1
ATOM 642 O O . PHE A 1 82 ? 5.876 1.190 1.515 1.00 86.38 82 PHE A O 1
ATOM 649 N N . VAL A 1 83 ? 6.613 2.209 3.379 1.00 89.38 83 VAL A N 1
ATOM 650 C CA . VAL A 1 83 ? 5.815 3.429 3.266 1.00 89.38 83 VAL A CA 1
ATOM 651 C C . VAL A 1 83 ? 6.739 4.596 2.952 1.00 89.38 83 VAL A C 1
ATOM 653 O O . VAL A 1 83 ? 7.692 4.859 3.676 1.00 89.38 83 VAL A O 1
ATOM 656 N N . SER A 1 84 ? 6.459 5.311 1.864 1.00 88.12 84 SER A N 1
ATOM 657 C CA . SER A 1 84 ? 7.184 6.539 1.512 1.00 88.12 84 SER A CA 1
ATOM 658 C C . SER A 1 84 ? 6.509 7.776 2.091 1.00 88.12 84 SER A C 1
ATOM 660 O O . SER A 1 84 ? 7.173 8.650 2.640 1.00 88.12 84 SER A O 1
ATOM 662 N N . SER A 1 85 ? 5.185 7.853 1.987 1.00 88.94 85 SER A N 1
ATOM 663 C CA . SER A 1 85 ? 4.396 8.901 2.625 1.00 88.94 85 SER A CA 1
ATOM 664 C C . SER A 1 85 ? 2.995 8.402 2.936 1.00 88.94 85 SER A C 1
ATOM 666 O O . SER A 1 85 ? 2.490 7.475 2.299 1.00 88.94 85 SER A O 1
ATOM 668 N N . ILE A 1 86 ? 2.354 9.030 3.915 1.00 90.12 86 ILE A N 1
ATOM 669 C CA . ILE A 1 86 ? 0.934 8.844 4.189 1.00 90.12 86 ILE A CA 1
ATOM 670 C C . ILE A 1 86 ? 0.311 10.199 4.502 1.00 90.12 8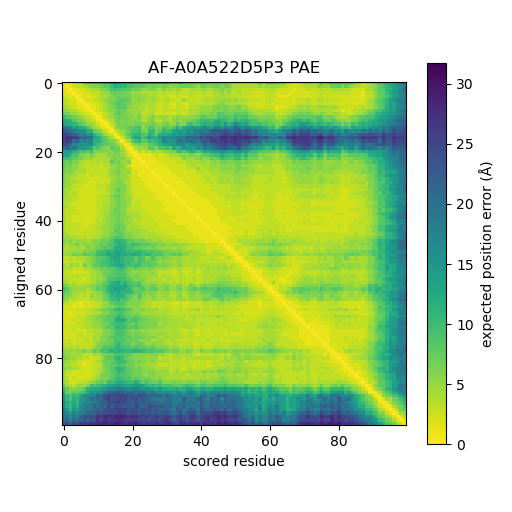6 ILE A C 1
ATOM 672 O O . ILE A 1 86 ? 0.765 10.925 5.388 1.00 90.12 86 ILE A O 1
ATOM 676 N N . GLU A 1 87 ? -0.719 10.541 3.744 1.00 89.50 87 GLU A N 1
ATOM 677 C CA . GLU A 1 87 ? -1.397 11.831 3.816 1.00 89.50 87 GLU A CA 1
ATOM 678 C C . GLU A 1 87 ? -2.892 11.603 4.015 1.00 89.50 87 GLU A C 1
ATOM 680 O O . GLU A 1 87 ? -3.467 10.677 3.443 1.00 89.50 87 GLU A O 1
ATOM 685 N N . GLU A 1 88 ? -3.529 12.426 4.848 1.00 87.12 88 GLU A N 1
ATOM 686 C CA . GLU A 1 88 ? -4.986 12.411 4.974 1.00 87.12 88 GLU A CA 1
ATOM 687 C C . GLU A 1 88 ? -5.586 12.919 3.660 1.00 87.12 88 GLU A C 1
ATOM 689 O O . GLU A 1 88 ? -5.383 14.075 3.281 1.00 87.12 88 GLU A O 1
ATOM 694 N N . ASP A 1 89 ? -6.325 12.058 2.965 1.00 80.31 89 ASP A N 1
ATOM 695 C CA . ASP A 1 89 ? -7.014 12.462 1.750 1.00 80.31 89 ASP A CA 1
ATOM 696 C C . ASP A 1 89 ? -8.369 13.056 2.134 1.00 80.31 89 ASP A C 1
ATOM 698 O O . ASP A 1 89 ? -9.295 12.360 2.559 1.00 80.31 89 ASP A O 1
ATOM 702 N N . LYS A 1 90 ? -8.467 14.382 2.020 1.00 69.00 90 LYS A N 1
ATOM 703 C CA . LYS A 1 90 ? -9.711 15.120 2.275 1.00 69.00 90 LYS A CA 1
ATOM 704 C C . LYS A 1 90 ? -10.704 14.986 1.121 1.00 69.00 90 LYS A C 1
ATOM 706 O O . LYS A 1 90 ? -11.879 15.320 1.297 1.00 69.00 90 LYS A O 1
ATOM 711 N N . ALA A 1 91 ? -10.267 14.509 -0.048 1.00 65.31 91 ALA A N 1
ATOM 712 C CA . ALA A 1 91 ? -11.187 14.135 -1.105 1.00 65.31 91 ALA A CA 1
ATOM 713 C C . ALA A 1 91 ? -11.888 12.837 -0.688 1.00 65.31 91 ALA A C 1
ATOM 715 O O . ALA A 1 91 ? -11.245 11.839 -0.386 1.00 65.31 91 ALA A O 1
ATOM 716 N N . ARG A 1 92 ? -13.228 12.829 -0.663 1.00 55.34 92 ARG A N 1
ATOM 717 C CA . ARG A 1 92 ? -13.989 11.582 -0.488 1.00 55.34 92 ARG A CA 1
ATOM 718 C C . ARG A 1 92 ? -13.757 10.713 -1.719 1.00 55.34 92 ARG A C 1
ATOM 720 O O . ARG A 1 92 ? -14.514 10.810 -2.685 1.00 55.34 92 ARG A O 1
ATOM 727 N N . TYR A 1 93 ? -12.744 9.855 -1.688 1.00 54.75 93 TYR A N 1
ATOM 728 C CA . TYR A 1 93 ? -12.595 8.825 -2.698 1.00 54.75 93 TYR A CA 1
ATOM 729 C C . TYR A 1 93 ? -13.698 7.795 -2.454 1.00 54.75 93 TYR A C 1
ATOM 731 O O . TYR A 1 93 ? -13.594 6.910 -1.599 1.00 54.75 93 TYR A O 1
ATOM 739 N N . LEU A 1 94 ? -14.813 7.969 -3.165 1.00 54.47 94 LEU A N 1
ATOM 740 C CA . LEU A 1 94 ? -15.859 6.966 -3.256 1.00 54.47 94 LEU A CA 1
ATOM 741 C C . LEU A 1 94 ? -15.256 5.796 -4.041 1.00 54.47 94 LEU A C 1
ATOM 743 O O . LEU A 1 94 ? -14.878 6.004 -5.197 1.00 54.47 94 LEU A O 1
ATOM 747 N N . PRO A 1 95 ? -15.133 4.587 -3.458 1.00 50.62 95 PRO A N 1
ATOM 748 C CA . PRO A 1 95 ? -14.706 3.436 -4.237 1.00 50.62 95 PRO A CA 1
ATOM 749 C C . PRO A 1 95 ? -15.634 3.324 -5.454 1.00 50.62 95 PRO A C 1
ATOM 751 O O . PRO A 1 95 ? -16.846 3.543 -5.298 1.00 50.62 95 PRO A O 1
ATOM 754 N N . PRO A 1 96 ? -15.107 3.041 -6.660 1.00 49.12 96 PRO A N 1
ATOM 755 C CA . PRO A 1 96 ? -15.956 2.875 -7.827 1.00 49.12 96 PRO A CA 1
ATOM 756 C C . PRO A 1 96 ? -17.011 1.825 -7.480 1.00 49.12 96 PRO A C 1
ATOM 758 O O . PRO A 1 96 ? -16.686 0.694 -7.115 1.00 49.12 96 PRO A O 1
ATOM 761 N N . LYS A 1 97 ? -18.289 2.222 -7.513 1.00 46.38 97 LYS A N 1
ATOM 762 C CA . LYS A 1 97 ? -19.388 1.269 -7.385 1.00 46.38 97 LYS A CA 1
ATOM 763 C C . LYS A 1 97 ? -19.284 0.362 -8.604 1.00 46.38 97 LYS A C 1
ATOM 765 O O . LYS A 1 97 ? -19.646 0.786 -9.698 1.00 46.38 97 LYS A O 1
ATOM 770 N N . PHE A 1 98 ? -18.771 -0.852 -8.425 1.00 44.56 98 PHE A N 1
ATOM 771 C CA . PHE A 1 98 ? -18.945 -1.907 -9.411 1.00 44.56 98 PHE A CA 1
ATOM 772 C C . PHE A 1 98 ? -20.458 -2.095 -9.575 1.00 44.56 98 PHE A C 1
ATOM 774 O O . PHE A 1 98 ? -21.126 -2.623 -8.687 1.00 44.56 98 PHE A O 1
ATOM 781 N N . ARG A 1 99 ? -21.020 -1.56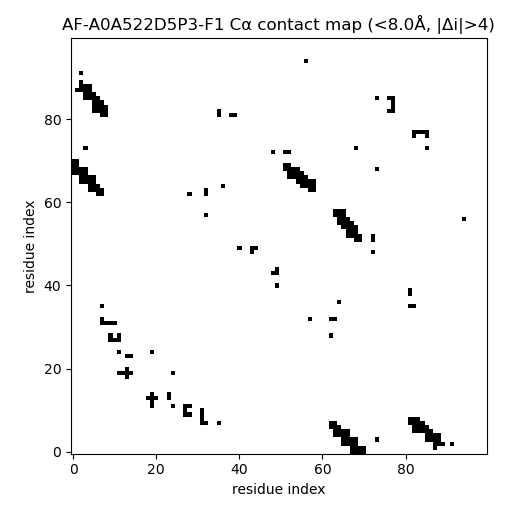0 -10.663 1.00 39.47 99 ARG A N 1
ATOM 782 C CA . ARG A 1 99 ? -22.317 -2.013 -11.157 1.00 39.47 99 ARG A CA 1
ATOM 783 C C . ARG A 1 99 ? -22.042 -3.357 -11.823 1.00 39.47 99 ARG A C 1
ATOM 785 O O . ARG A 1 99 ? -21.362 -3.383 -12.846 1.00 39.47 99 ARG A O 1
ATOM 792 N N . LEU A 1 100 ? -22.468 -4.426 -11.149 1.00 40.44 100 LEU A N 1
ATOM 793 C CA . LEU A 1 100 ? -22.688 -5.738 -11.756 1.00 40.44 100 LEU A CA 1
ATOM 794 C C . LEU A 1 100 ? -23.751 -5.621 -12.853 1.00 40.44 100 LEU A C 1
ATOM 796 O O . LEU A 1 100 ? -24.677 -4.793 -12.665 1.00 40.44 100 LEU A O 1
#

Solvent-accessible surface area (backbone atoms only — not comparable to full-atom values): 6020 Å² total; per-residue (Å²): 118,49,44,30,40,34,26,50,72,67,86,88,67,52,92,76,68,100,64,63,49,72,69,56,49,54,48,50,53,50,50,37,50,52,50,40,55,48,53,50,50,52,48,28,57,76,72,69,40,51,91,51,46,82,45,81,42,75,43,84,100,50,83,33,36,38,34,33,26,39,73,69,58,54,60,64,44,65,76,35,93,61,39,70,46,70,43,78,45,84,68,84,78,71,74,82,78,81,79,125

Nearest PDB structures (foldseek):
  3cnq-assembly1_P  TM=6.184E-01  e=2.474E-02  Bacillus amyloliquefaciens
  1scj-assembly1_B  TM=6.632E-01  e=5.757E-02  Bacillus subtilis
  8gkq-assembly1_A  TM=4.354E-01  e=8.203E-03  Aspergillus fumigatus Af293
  1spb-assembly1_P  TM=5.873E-01  e=5.395E-02  Bacillus amyloliquefaciens
  8gkp-assembly2_J  TM=4.166E-01  e=1.788E-02  Aspergillus fumigatus Af293

Secondary structure (DSSP, 8-state):
-EEEEEE-------SSSSS--HHHHHHHHHHHHHHHHHHHHHHHHHTT-GGGEEEEEEPTTSS-EEEEE-HHHHHHHHT-TT-SEEEE--S--PPP----

Mean predicted aligned error: 7.43 Å

Radius of gyration: 14.87 Å; Cα contacts (8 Å, |Δi|>4): 131; chains: 1; bounding box: 43×24×37 Å

Foldseek 3Di:
DFKKKWAFDQDDDDPDDDDNDPVNSVVSLVVLVVVLVVVLVVVCVVVVNPVQWDDWDDDPPDRTTMTDGDVVSQVVQCPDNGTPDMDGDPPPPDPPPPPD